Protein AF-U6MFH7-F1 (afdb_monomer_lite)

Organism: NCBI:txid51315

Foldseek 3Di:
DCCDVLVLVLLVVLQVCLVVVHAAEDADLDDDPDVSVVVSNVSNVVSVHHYHNADPPDDDPDDLLPDQAAEASPDALPDDDADDPPVVVRVVVVVVSLVVQQVVLVVVVVDDDDDDRSHRHYYHYDRDPPGDDNPDD

Radius of gyration: 16.02 Å; chains: 1; bounding box: 37×40×46 Å

pLDDT: mean 83.05, std 16.02, range [39.75, 98.25]

Sequence (137 aa):
MRAGNNGGDGLVAARHLRLFGMEANVVCPVEPKKQLYKNLIQQAKANGVEFFQELPKDVTEYHVTEYHLLVDAIFGFSFRGPPRPPYSDLLQQVAAAAAAAAAAAAAAATTTTAAAAAAALPIFSVDVPSGWDVDAD

InterPro domains:
  IPR004443 YjeF N-terminal domain [PF03853] (4-135)
  IPR004443 YjeF N-terminal domain [PS51385] (1-137)
  IPR032976 YjeF N-terminal domain-containing protein NAXE-like [PTHR13232] (3-135)
  IPR036652 YjeF N-terminal domain superfamily [G3DSA:3.40.50.10260] (3-137)
  IPR036652 YjeF N-terminal domain superfamily [SSF64153] (4-135)

Secondary structure (DSSP, 8-state):
----HHHHHHHHHHHHHHHTT---EEE-SS---SHHHHHHHHHHHHTT-EEESS--EEETTEEGGG-S-EEE-S--TT--S---TTHHHHHHHHHHHHHHHHHHHHHHTTS-SSS-------EEESSS-TT--SS--

Structure (mmCIF, N/CA/C/O backbone):
data_AF-U6MFH7-F1
#
_entry.id   AF-U6MFH7-F1
#
loop_
_atom_site.group_PDB
_atom_site.id
_atom_site.type_symbol
_atom_site.label_atom_id
_atom_site.label_alt_id
_atom_site.label_comp_id
_atom_site.label_asym_id
_atom_site.label_entity_id
_atom_site.label_seq_id
_atom_site.pdbx_PDB_ins_code
_atom_site.Cartn_x
_atom_site.Cartn_y
_atom_site.Cartn_z
_atom_site.occupancy
_atom_site.B_iso_or_equiv
_atom_site.auth_seq_id
_atom_site.auth_comp_id
_atom_site.auth_asym_id
_atom_site.auth_atom_id
_atom_site.pdbx_PDB_model_num
ATOM 1 N N . MET A 1 1 ? 10.863 1.894 -6.906 1.00 39.75 1 MET A N 1
ATOM 2 C CA . MET A 1 1 ? 9.925 0.989 -7.590 1.00 39.75 1 MET A CA 1
ATOM 3 C C . MET A 1 1 ? 10.436 0.635 -8.991 1.00 39.75 1 MET A C 1
ATOM 5 O O . MET A 1 1 ? 10.461 1.496 -9.867 1.00 39.75 1 MET A O 1
ATOM 9 N N . ARG A 1 2 ? 10.759 -0.637 -9.276 1.00 41.75 2 ARG A N 1
ATOM 10 C CA . ARG A 1 2 ? 10.118 -1.196 -10.477 1.00 41.75 2 ARG A CA 1
ATOM 11 C C . ARG A 1 2 ? 8.662 -1.254 -10.042 1.00 41.75 2 ARG A C 1
ATOM 13 O O . ARG A 1 2 ? 8.346 -2.068 -9.191 1.00 41.75 2 ARG A O 1
ATOM 20 N N . ALA A 1 3 ? 7.850 -0.283 -10.447 1.00 52.41 3 ALA A N 1
ATOM 21 C CA . ALA A 1 3 ? 6.411 -0.370 -10.244 1.00 52.41 3 ALA A CA 1
ATOM 22 C C . ALA A 1 3 ? 5.969 -1.626 -10.991 1.00 52.41 3 ALA A C 1
ATOM 24 O O . ALA A 1 3 ?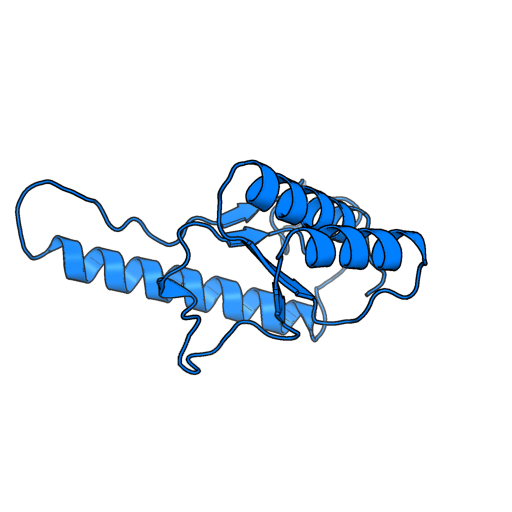 5.942 -1.653 -12.227 1.00 52.41 3 ALA A O 1
ATOM 25 N N . GLY A 1 4 ? 5.852 -2.710 -10.226 1.00 69.25 4 GLY A N 1
ATOM 26 C CA . GLY A 1 4 ? 5.278 -3.958 -10.682 1.00 69.25 4 GLY A CA 1
ATOM 27 C C . GLY A 1 4 ? 3.794 -3.735 -10.904 1.00 69.25 4 GLY A C 1
ATOM 28 O O . GLY A 1 4 ? 3.227 -2.777 -10.377 1.00 69.25 4 GLY A O 1
ATOM 29 N N . ASN A 1 5 ? 3.187 -4.598 -11.706 1.00 87.88 5 ASN A N 1
ATOM 30 C CA . ASN A 1 5 ? 1.773 -4.476 -12.036 1.00 87.88 5 ASN A CA 1
ATOM 31 C C . ASN A 1 5 ? 0.903 -4.442 -10.766 1.00 87.88 5 ASN A C 1
ATOM 33 O O . ASN A 1 5 ? 0.017 -3.599 -10.705 1.00 87.88 5 ASN A O 1
ATOM 37 N N . ASN A 1 6 ? 1.283 -5.190 -9.714 1.00 93.19 6 ASN A N 1
ATOM 38 C CA . ASN A 1 6 ? 0.535 -5.233 -8.450 1.00 93.19 6 ASN A CA 1
ATOM 39 C C . ASN A 1 6 ? 0.352 -3.845 -7.803 1.00 93.19 6 ASN A C 1
ATOM 41 O O . ASN A 1 6 ? -0.740 -3.471 -7.387 1.00 93.19 6 ASN A O 1
ATOM 45 N N . GLY A 1 7 ? 1.395 -3.007 -7.818 1.00 93.56 7 GLY A N 1
ATOM 46 C CA . GLY A 1 7 ? 1.281 -1.632 -7.322 1.00 93.56 7 GLY A CA 1
ATOM 47 C C . GLY A 1 7 ? 0.326 -0.775 -8.161 1.00 93.56 7 GLY A C 1
ATOM 48 O O . GLY A 1 7 ? -0.327 0.120 -7.635 1.00 93.56 7 GLY A O 1
ATOM 49 N N . GLY A 1 8 ? 0.217 -1.047 -9.465 1.00 94.81 8 GLY A N 1
ATOM 50 C CA . GLY A 1 8 ? -0.791 -0.438 -10.334 1.00 94.81 8 GLY A CA 1
ATOM 51 C C . GLY A 1 8 ? -2.210 -0.881 -9.985 1.00 94.81 8 GLY A C 1
ATOM 52 O O . GLY A 1 8 ? -3.101 -0.034 -9.923 1.00 94.81 8 GLY A O 1
ATOM 53 N N . ASP A 1 9 ? -2.401 -2.167 -9.696 1.00 96.25 9 ASP A N 1
ATOM 54 C CA . ASP A 1 9 ? -3.690 -2.730 -9.281 1.00 96.25 9 ASP A CA 1
ATOM 55 C C . ASP A 1 9 ? -4.161 -2.105 -7.961 1.00 96.25 9 ASP A C 1
ATOM 57 O O . ASP A 1 9 ? -5.309 -1.670 -7.858 1.00 96.25 9 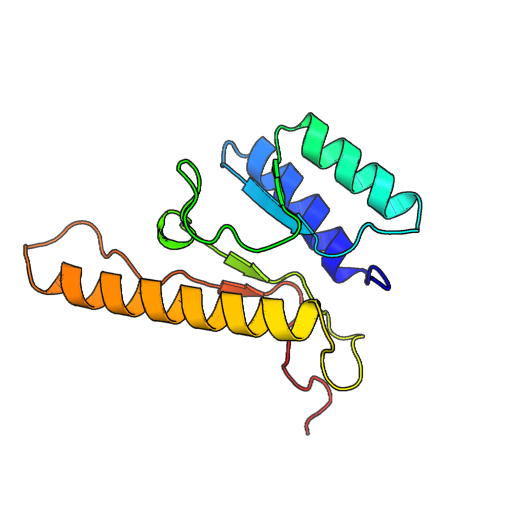ASP A O 1
ATOM 61 N N . GLY A 1 10 ? -3.246 -1.907 -7.004 1.00 96.50 10 GLY A N 1
ATOM 62 C CA . GLY A 1 10 ? -3.514 -1.161 -5.770 1.00 96.50 10 GLY A CA 1
ATOM 63 C C . GLY A 1 10 ? -3.972 0.287 -6.007 1.00 96.50 10 GLY A C 1
ATOM 64 O O . GLY A 1 10 ? -4.910 0.753 -5.361 1.00 96.50 10 GLY A O 1
ATOM 65 N N . LEU A 1 11 ? -3.378 1.003 -6.973 1.00 97.00 11 LEU A N 1
ATOM 66 C CA . LEU A 1 11 ? -3.805 2.370 -7.326 1.00 97.00 11 LEU A CA 1
ATOM 67 C C . LEU A 1 11 ? -5.210 2.397 -7.940 1.00 97.00 11 LEU A C 1
ATOM 69 O O . LEU A 1 11 ? -6.005 3.296 -7.650 1.00 97.00 11 LEU A O 1
ATOM 73 N N . VAL A 1 12 ? -5.521 1.420 -8.796 1.00 97.44 12 VAL A N 1
ATOM 74 C CA . VAL A 1 12 ? -6.857 1.277 -9.383 1.00 97.44 12 VAL A CA 1
ATOM 75 C C . VAL A 1 12 ? -7.874 0.948 -8.293 1.00 97.44 12 VAL A C 1
ATOM 77 O O . VAL A 1 12 ? -8.938 1.571 -8.274 1.00 97.44 12 VAL A O 1
ATOM 80 N N . ALA A 1 13 ? -7.546 0.033 -7.380 1.00 97.75 13 ALA A N 1
ATOM 81 C CA . ALA A 1 13 ? -8.391 -0.332 -6.249 1.00 97.75 13 ALA A CA 1
ATOM 82 C C . ALA A 1 13 ? -8.680 0.878 -5.350 1.00 97.75 13 ALA A C 1
ATOM 84 O O . ALA A 1 13 ? -9.847 1.186 -5.122 1.00 97.75 13 ALA A O 1
ATOM 85 N N . ALA A 1 14 ? -7.657 1.636 -4.937 1.00 97.75 14 ALA A N 1
ATOM 86 C CA . ALA A 1 14 ? -7.822 2.823 -4.091 1.00 97.75 14 ALA A CA 1
ATOM 87 C C . ALA A 1 14 ? -8.775 3.859 -4.707 1.00 97.75 14 ALA A C 1
ATOM 89 O O . ALA A 1 14 ? -9.667 4.375 -4.033 1.00 97.75 14 ALA A O 1
ATOM 90 N N . ARG A 1 15 ? -8.649 4.118 -6.016 1.00 98.19 15 ARG A N 1
ATOM 91 C CA . ARG A 1 15 ? -9.586 4.993 -6.732 1.00 98.19 15 ARG A CA 1
ATOM 92 C C . ARG A 1 15 ? -11.022 4.466 -6.670 1.00 98.19 15 ARG A C 1
ATOM 94 O O . ARG A 1 15 ? -11.942 5.250 -6.465 1.00 98.19 15 ARG A O 1
ATOM 101 N N . HIS A 1 16 ? -11.230 3.168 -6.881 1.00 98.25 16 HIS A N 1
ATOM 102 C CA . HIS A 1 16 ? -12.578 2.593 -6.866 1.00 98.25 16 HIS A CA 1
ATOM 103 C C . HIS A 1 16 ? -13.178 2.549 -5.460 1.00 98.25 16 HIS A C 1
ATOM 105 O O . HIS A 1 16 ? -14.368 2.800 -5.326 1.00 98.25 16 HIS A O 1
ATOM 111 N N . LEU A 1 17 ? -12.373 2.334 -4.416 1.00 97.25 17 LEU A N 1
ATOM 112 C CA . LEU A 1 17 ? -12.833 2.441 -3.028 1.00 97.25 17 LEU A CA 1
ATOM 113 C C . LEU A 1 17 ? -13.413 3.835 -2.743 1.00 97.25 17 LEU A C 1
ATOM 115 O O . LEU A 1 17 ? -14.509 3.935 -2.196 1.00 97.25 17 LEU A O 1
ATOM 119 N N . ARG A 1 18 ? -12.757 4.907 -3.214 1.00 97.31 18 ARG A N 1
ATOM 120 C CA . ARG A 1 18 ? -13.313 6.273 -3.141 1.00 97.31 18 ARG A CA 1
ATOM 121 C C . ARG A 1 18 ? -14.634 6.413 -3.893 1.00 97.31 18 ARG A C 1
ATOM 123 O O . ARG A 1 18 ? -15.577 6.993 -3.365 1.00 97.31 18 ARG A O 1
ATOM 130 N N . LEU A 1 19 ? -14.727 5.857 -5.102 1.00 96.88 19 LEU A N 1
ATOM 131 C CA . LEU A 1 19 ? -15.967 5.867 -5.893 1.00 96.88 19 LEU A CA 1
ATOM 132 C C . LEU A 1 19 ? -17.104 5.074 -5.231 1.00 96.88 19 LEU A C 1
ATOM 134 O O . LEU A 1 19 ? -18.270 5.397 -5.437 1.00 96.88 19 LEU A O 1
ATOM 138 N N . PHE A 1 20 ? -16.776 4.071 -4.418 1.00 97.50 20 PHE A N 1
ATOM 139 C CA . PHE A 1 20 ? -17.735 3.316 -3.609 1.00 97.50 20 PHE A CA 1
ATOM 140 C C . PHE A 1 20 ? -18.101 4.010 -2.289 1.00 97.50 20 PHE A C 1
ATOM 142 O O . PHE A 1 20 ? -18.838 3.442 -1.488 1.00 97.50 20 PHE A O 1
ATOM 149 N N . GLY A 1 21 ? -17.627 5.239 -2.063 1.00 96.62 21 GLY A N 1
ATOM 150 C CA . GLY A 1 21 ? -17.937 6.026 -0.869 1.00 96.62 21 GLY A CA 1
ATOM 151 C C . GLY A 1 21 ? -17.079 5.682 0.349 1.00 96.62 21 GLY A C 1
ATOM 152 O O . GLY A 1 21 ? -17.399 6.124 1.447 1.00 96.62 21 GLY A O 1
ATOM 153 N N . MET A 1 22 ? -16.002 4.913 0.174 1.00 94.69 22 MET A N 1
ATOM 154 C CA . MET A 1 22 ? -15.056 4.602 1.247 1.00 94.69 22 MET A CA 1
ATOM 155 C C . MET A 1 22 ? -13.941 5.651 1.315 1.00 94.69 22 MET A C 1
ATOM 157 O O . MET A 1 22 ? -13.662 6.373 0.352 1.00 94.69 22 MET A O 1
ATOM 161 N N . GLU A 1 23 ? -13.265 5.724 2.455 1.00 93.31 23 GLU A N 1
ATOM 162 C CA . GLU A 1 23 ? -11.990 6.428 2.582 1.00 93.31 23 GLU A CA 1
ATOM 163 C C . GLU A 1 23 ? -10.850 5.503 2.155 1.00 93.31 23 GLU A C 1
ATOM 165 O O . GLU A 1 23 ? -10.882 4.296 2.406 1.00 93.31 23 GLU A O 1
ATOM 170 N N . ALA A 1 24 ? -9.866 6.052 1.445 1.00 94.19 24 ALA A N 1
ATOM 171 C CA . ALA A 1 24 ? -8.754 5.270 0.930 1.00 94.19 24 ALA A CA 1
ATOM 172 C C . ALA A 1 24 ? -7.493 6.119 0.855 1.00 94.19 24 ALA A C 1
ATOM 174 O O . ALA A 1 24 ? -7.481 7.177 0.225 1.00 94.19 24 ALA A O 1
ATOM 175 N N . ASN A 1 25 ? -6.424 5.576 1.425 1.00 95.00 25 ASN A N 1
ATOM 176 C CA . ASN A 1 25 ? -5.103 6.176 1.462 1.00 95.00 25 ASN A CA 1
ATOM 177 C C . ASN A 1 25 ? -4.080 5.193 0.896 1.00 95.00 25 ASN A C 1
ATOM 179 O O . ASN A 1 25 ? -4.229 3.978 1.031 1.00 95.00 25 ASN A O 1
ATOM 183 N N . VAL A 1 26 ? -3.038 5.712 0.249 1.00 94.94 26 VAL A N 1
ATOM 184 C CA . VAL A 1 26 ? -2.009 4.898 -0.407 1.00 94.94 26 VAL A CA 1
ATOM 185 C C . VAL A 1 26 ? -0.632 5.243 0.136 1.00 94.94 26 VAL A C 1
ATOM 187 O O . VAL A 1 26 ? -0.175 6.380 0.038 1.00 94.94 26 VAL A O 1
ATOM 190 N N . VAL A 1 27 ? 0.087 4.229 0.614 1.00 93.69 27 VAL A N 1
ATOM 191 C CA . VAL A 1 27 ? 1.520 4.343 0.893 1.00 93.69 27 VAL A CA 1
ATOM 192 C C . VAL A 1 27 ? 2.295 3.972 -0.370 1.00 93.69 27 VAL A C 1
ATOM 194 O O . VAL A 1 27 ? 2.278 2.830 -0.827 1.00 93.69 27 VAL A O 1
ATOM 197 N N . CYS A 1 28 ? 2.979 4.950 -0.956 1.00 92.69 28 CYS A N 1
ATOM 198 C CA . CYS A 1 28 ? 3.808 4.804 -2.145 1.00 92.69 28 CYS A CA 1
ATOM 199 C C . CYS A 1 28 ? 5.246 5.263 -1.829 1.00 92.69 28 CYS A C 1
ATOM 201 O O . CYS A 1 28 ? 5.590 6.419 -2.084 1.00 92.69 28 CYS A O 1
ATOM 203 N N . PRO A 1 29 ? 6.116 4.371 -1.306 1.00 90.44 29 PRO A N 1
ATOM 204 C CA . PRO A 1 29 ? 7.442 4.758 -0.809 1.00 90.44 29 PRO A CA 1
ATOM 205 C C . PRO A 1 29 ? 8.404 5.267 -1.873 1.00 90.44 29 PRO A C 1
ATOM 207 O O . PRO A 1 29 ? 9.403 5.912 -1.574 1.00 90.44 29 PRO A O 1
ATOM 210 N N . VAL A 1 30 ? 8.150 4.927 -3.136 1.00 89.62 30 VAL A N 1
ATOM 211 C CA . VAL A 1 30 ? 8.989 5.364 -4.245 1.00 89.62 30 VAL A CA 1
ATOM 212 C C . VAL A 1 30 ? 8.103 5.772 -5.398 1.00 89.62 30 VAL A C 1
ATOM 214 O O . VAL A 1 30 ? 7.340 4.953 -5.911 1.00 89.62 30 VAL A O 1
ATOM 217 N N . GLU A 1 31 ? 8.287 7.003 -5.862 1.00 87.25 31 GLU A N 1
ATOM 218 C CA . GLU A 1 31 ? 7.555 7.520 -7.008 1.00 87.25 31 GLU A CA 1
ATOM 219 C C . GLU A 1 31 ? 7.791 6.645 -8.257 1.00 87.25 31 GLU A C 1
ATOM 221 O O . GLU A 1 31 ? 8.937 6.295 -8.593 1.00 87.25 31 GLU A O 1
ATOM 226 N N . PRO A 1 32 ? 6.726 6.253 -8.975 1.00 88.81 32 PRO A N 1
ATOM 227 C CA . PRO A 1 32 ? 6.874 5.437 -10.162 1.00 88.81 32 PRO A CA 1
ATOM 228 C C . PRO A 1 32 ? 7.426 6.248 -11.342 1.00 88.81 32 PRO A C 1
ATOM 230 O O . PRO A 1 32 ? 6.995 7.357 -11.647 1.00 88.81 32 PRO A O 1
ATOM 233 N N . LYS A 1 33 ? 8.356 5.640 -12.086 1.00 89.06 33 LYS A N 1
ATOM 234 C CA . LYS A 1 33 ? 8.983 6.280 -13.256 1.00 89.06 33 LYS A CA 1
ATOM 235 C C . LYS A 1 33 ? 8.116 6.235 -14.519 1.00 89.06 33 LYS A C 1
ATOM 237 O O . LYS A 1 33 ? 8.186 7.153 -15.330 1.00 89.06 33 LYS A O 1
ATOM 242 N N . LYS A 1 34 ? 7.325 5.170 -14.715 1.00 91.88 34 LYS A N 1
ATOM 243 C CA . LYS A 1 34 ? 6.524 4.977 -15.940 1.00 91.88 34 LYS A CA 1
ATOM 244 C C . LYS A 1 34 ? 5.281 5.870 -15.933 1.00 91.88 34 LYS A C 1
ATOM 246 O O . LYS A 1 34 ? 4.580 5.929 -14.924 1.00 91.88 34 LYS A O 1
ATOM 251 N N . GLN A 1 35 ? 4.961 6.463 -17.086 1.00 94.69 35 GLN A N 1
ATOM 252 C CA . GLN A 1 35 ? 3.819 7.372 -17.235 1.00 94.69 35 GLN A CA 1
ATOM 253 C C . GLN A 1 35 ? 2.478 6.720 -16.880 1.00 94.69 35 GLN A C 1
ATOM 255 O O . GLN A 1 35 ? 1.639 7.369 -16.268 1.00 94.69 35 GLN A O 1
ATOM 260 N N . LEU A 1 36 ? 2.304 5.431 -17.192 1.00 94.62 36 LEU A N 1
ATOM 261 C CA . LEU A 1 36 ? 1.105 4.669 -16.830 1.00 94.62 36 LEU A CA 1
ATOM 262 C C . LEU A 1 36 ? 0.748 4.834 -15.344 1.00 94.62 36 LEU A C 1
ATOM 264 O O . LEU A 1 36 ? -0.367 5.219 -15.012 1.00 94.62 36 LEU A O 1
ATOM 268 N N . TYR A 1 37 ? 1.711 4.613 -14.450 1.00 94.38 37 TYR A N 1
ATOM 269 C CA . TYR A 1 37 ? 1.477 4.707 -13.010 1.00 94.38 37 TYR A CA 1
ATOM 270 C C . TYR A 1 37 ? 1.333 6.150 -12.530 1.00 94.38 37 TYR A C 1
ATOM 272 O O . TYR A 1 37 ? 0.558 6.408 -11.618 1.00 94.38 37 TYR A O 1
ATOM 280 N N . LYS A 1 38 ? 2.023 7.106 -13.166 1.00 95.50 38 LYS A N 1
ATOM 281 C CA . LYS A 1 38 ? 1.813 8.535 -12.887 1.00 95.50 38 LYS A CA 1
ATOM 282 C C . LYS A 1 38 ? 0.372 8.948 -13.193 1.00 95.50 38 LYS A C 1
ATOM 284 O O . LYS A 1 38 ? -0.246 9.627 -12.379 1.00 95.50 38 LYS A O 1
ATOM 289 N N . ASN A 1 39 ? -0.181 8.473 -14.310 1.00 97.38 39 ASN A N 1
ATOM 290 C CA . ASN A 1 39 ? -1.579 8.701 -14.669 1.00 97.38 39 ASN A CA 1
ATOM 291 C C . ASN A 1 39 ? -2.527 8.056 -13.647 1.00 97.38 39 ASN A C 1
ATOM 293 O O . ASN A 1 39 ? -3.495 8.690 -13.241 1.00 97.38 39 ASN A O 1
ATOM 297 N N . LEU A 1 40 ? -2.242 6.831 -13.189 1.00 97.25 40 LEU A N 1
ATOM 298 C CA . LEU A 1 40 ? -3.042 6.171 -12.148 1.00 97.25 40 LEU A CA 1
ATOM 299 C C . LEU A 1 40 ? -3.016 6.941 -10.820 1.00 97.25 40 LEU A C 1
ATOM 301 O O . LEU A 1 40 ? -4.068 7.146 -10.223 1.00 97.25 40 LEU A O 1
ATOM 305 N N . ILE A 1 41 ? -1.849 7.438 -10.395 1.00 96.69 41 ILE A N 1
ATOM 306 C CA . ILE A 1 41 ? -1.731 8.299 -9.208 1.00 96.69 41 ILE A CA 1
ATOM 307 C C . ILE A 1 41 ? -2.565 9.570 -9.380 1.00 96.69 41 ILE A C 1
ATOM 309 O O . ILE A 1 41 ? -3.306 9.938 -8.476 1.00 96.69 41 ILE A O 1
ATOM 313 N N . GLN A 1 42 ? -2.478 10.240 -10.533 1.00 97.75 42 GLN A N 1
ATOM 314 C CA . GLN A 1 42 ? -3.279 11.438 -10.804 1.00 97.75 42 GLN A CA 1
ATOM 315 C C . GLN A 1 42 ? -4.782 11.142 -10.752 1.00 97.75 42 GLN A C 1
ATOM 317 O O . GLN A 1 42 ? -5.528 11.899 -10.139 1.00 97.75 42 GLN A O 1
ATOM 322 N N . GLN A 1 43 ? -5.222 10.025 -11.337 1.00 98.19 43 GLN A N 1
ATOM 323 C CA . GLN A 1 43 ? -6.621 9.596 -11.296 1.00 98.19 43 GLN A CA 1
ATOM 324 C C . GLN A 1 43 ? -7.084 9.290 -9.867 1.00 98.19 43 GLN A C 1
ATOM 326 O O . GLN A 1 43 ? -8.192 9.669 -9.500 1.00 98.19 43 GLN A O 1
ATOM 331 N N . ALA A 1 44 ? -6.256 8.631 -9.056 1.00 98.00 44 ALA A N 1
ATOM 332 C CA . ALA A 1 44 ? -6.558 8.359 -7.654 1.00 98.00 44 ALA A CA 1
ATOM 333 C C . ALA A 1 44 ? -6.658 9.660 -6.838 1.00 98.00 44 ALA A C 1
ATOM 335 O O . ALA A 1 44 ? -7.666 9.886 -6.171 1.00 98.00 44 ALA A O 1
ATOM 336 N N . LYS A 1 45 ? -5.681 10.568 -6.972 1.00 97.75 45 LYS A N 1
ATOM 337 C CA . LYS A 1 45 ? -5.697 11.888 -6.313 1.00 97.75 45 LYS A CA 1
ATOM 338 C C . LYS A 1 45 ? -6.918 12.720 -6.700 1.00 97.75 45 LYS A C 1
ATOM 340 O O . LYS A 1 45 ? -7.541 13.324 -5.837 1.00 97.75 45 LYS A O 1
ATOM 345 N N . ALA A 1 46 ? -7.305 12.708 -7.976 1.00 98.12 46 ALA A N 1
ATOM 346 C CA . ALA A 1 46 ? -8.504 13.400 -8.453 1.00 98.12 46 ALA A CA 1
ATOM 347 C C . ALA A 1 46 ? -9.811 12.856 -7.841 1.00 98.12 46 ALA A C 1
ATOM 349 O O . ALA A 1 46 ? -10.824 13.544 -7.871 1.00 98.12 46 ALA A O 1
ATOM 350 N N . ASN A 1 47 ? -9.787 11.645 -7.271 1.00 97.88 47 ASN A N 1
ATOM 351 C CA . ASN A 1 47 ? -10.899 11.042 -6.531 1.00 97.88 47 ASN A CA 1
ATOM 352 C C . ASN A 1 47 ? -10.705 11.134 -5.002 1.00 97.88 47 ASN A C 1
ATOM 354 O O . ASN A 1 47 ? -11.380 10.447 -4.238 1.00 97.88 47 ASN A O 1
ATOM 358 N N . GLY A 1 48 ? -9.781 11.979 -4.537 1.00 96.19 48 GLY A N 1
ATOM 359 C CA . GLY A 1 48 ? -9.549 12.225 -3.115 1.00 96.19 48 GLY A CA 1
ATOM 360 C C . GLY A 1 48 ? -8.842 11.086 -2.385 1.00 96.19 48 GLY A C 1
ATOM 361 O O . GLY A 1 48 ? -9.075 10.923 -1.196 1.00 96.19 48 GLY A O 1
ATOM 362 N N . VAL A 1 49 ? -8.039 10.275 -3.084 1.00 96.75 49 VAL A N 1
ATOM 363 C CA . VAL A 1 49 ? -7.084 9.364 -2.433 1.00 96.75 49 VAL A CA 1
ATOM 364 C C . VAL A 1 49 ? -5.882 10.170 -1.954 1.00 96.75 49 VAL A C 1
ATOM 366 O O . VAL A 1 49 ? -5.239 10.850 -2.765 1.00 96.75 49 VAL A O 1
ATOM 369 N N . GLU A 1 50 ? -5.534 10.046 -0.676 1.00 93.81 50 GLU A N 1
ATOM 370 C CA . GLU A 1 50 ? -4.312 10.641 -0.136 1.00 93.81 50 GLU A CA 1
ATOM 371 C C . GLU A 1 50 ? -3.109 9.709 -0.279 1.00 93.81 50 GLU A C 1
ATOM 373 O O . GLU A 1 50 ? -3.234 8.485 -0.368 1.00 93.81 50 GLU A O 1
ATOM 378 N N . PHE A 1 51 ? -1.916 10.301 -0.353 1.00 93.38 51 PHE A N 1
ATOM 379 C CA . PHE A 1 51 ? -0.677 9.581 -0.626 1.00 93.38 51 PHE A CA 1
ATOM 380 C C . PHE A 1 51 ? 0.383 9.890 0.420 1.00 93.38 51 PHE A C 1
ATOM 382 O O . PHE A 1 51 ? 0.730 11.050 0.632 1.00 93.38 51 PHE A O 1
ATOM 389 N N . PHE A 1 52 ? 0.982 8.835 0.956 1.00 91.12 52 PHE A N 1
ATOM 390 C CA . PHE A 1 52 ? 2.075 8.897 1.917 1.00 91.12 52 PHE A CA 1
ATOM 391 C C . PHE A 1 52 ? 3.309 8.183 1.362 1.00 91.12 52 PHE A C 1
ATOM 393 O O . PHE A 1 52 ? 3.195 7.261 0.556 1.00 91.12 52 PHE A O 1
ATOM 400 N N . GLN A 1 53 ? 4.506 8.598 1.775 1.00 88.62 53 GLN A N 1
ATOM 401 C CA . GLN A 1 53 ? 5.740 7.868 1.442 1.00 88.62 53 GLN A CA 1
ATOM 402 C C . GLN A 1 53 ? 6.045 6.760 2.455 1.00 88.62 53 GLN A C 1
ATOM 404 O O . GLN A 1 53 ? 6.676 5.762 2.122 1.00 88.62 53 GLN A O 1
ATOM 409 N N . GLU A 1 54 ? 5.551 6.902 3.677 1.00 83.88 54 GLU A N 1
ATOM 410 C CA . GLU A 1 54 ? 5.700 5.924 4.747 1.00 83.88 54 GLU A CA 1
ATOM 411 C C . GLU A 1 54 ? 4.334 5.634 5.362 1.00 83.88 54 GLU A C 1
ATOM 413 O O . GLU A 1 54 ? 3.383 6.390 5.153 1.00 83.88 54 GLU A O 1
ATOM 418 N N . LEU A 1 55 ? 4.234 4.537 6.112 1.00 82.25 55 LEU A N 1
ATOM 419 C CA . LEU A 1 55 ? 3.053 4.294 6.929 1.00 82.25 55 LEU A CA 1
ATOM 420 C C . LEU A 1 55 ? 2.913 5.462 7.927 1.00 82.25 55 LEU A C 1
ATOM 422 O O . LEU A 1 55 ? 3.915 5.818 8.551 1.00 82.25 55 LEU A O 1
ATOM 426 N N . PRO A 1 56 ? 1.729 6.070 8.098 1.00 76.25 56 PRO A N 1
ATOM 427 C CA . PRO A 1 56 ? 1.528 7.077 9.135 1.00 76.25 56 PRO A CA 1
ATOM 428 C C . PRO A 1 56 ? 1.829 6.488 10.525 1.00 76.25 56 PRO A C 1
ATOM 430 O O . PRO A 1 56 ? 1.206 5.512 10.938 1.00 76.25 56 PRO A O 1
ATOM 433 N N . LYS A 1 57 ? 2.825 7.055 11.221 1.00 64.19 57 LYS A N 1
ATOM 434 C CA . LYS A 1 57 ? 3.353 6.587 12.521 1.00 64.19 57 LYS A CA 1
ATOM 435 C C . LYS A 1 57 ? 2.830 7.421 13.706 1.00 64.19 57 LYS A C 1
ATOM 437 O O . LYS A 1 57 ? 3.610 7.734 14.589 1.00 64.19 57 LYS A O 1
ATOM 442 N N . ASP A 1 58 ? 1.553 7.806 13.717 1.00 54.62 58 ASP A N 1
ATOM 443 C CA . ASP A 1 58 ? 0.926 8.659 14.755 1.00 54.62 58 ASP A CA 1
ATOM 444 C C . ASP A 1 58 ? 1.234 10.164 14.651 1.00 54.62 58 ASP A C 1
ATOM 446 O O . ASP A 1 58 ? 1.786 10.774 15.568 1.00 54.62 58 ASP A O 1
ATOM 450 N N . VAL A 1 59 ? 0.827 10.809 13.554 1.00 41.09 59 VAL A N 1
ATOM 451 C CA . VAL A 1 59 ? 0.809 12.280 13.499 1.00 41.09 59 VAL A CA 1
ATOM 452 C C . VAL A 1 59 ? -0.608 12.757 13.179 1.00 41.09 59 VAL A C 1
ATOM 454 O O . VAL A 1 59 ? -1.014 12.867 12.026 1.00 41.09 59 VAL A O 1
ATOM 457 N N . THR A 1 60 ? -1.349 12.989 14.263 1.00 51.38 60 THR A N 1
ATOM 458 C CA . THR A 1 60 ? -2.582 13.784 14.412 1.00 51.38 60 THR A CA 1
ATOM 459 C C . THR A 1 60 ? -3.872 13.344 13.706 1.00 51.38 60 THR A C 1
ATOM 461 O O . THR A 1 60 ? -4.908 13.417 14.355 1.00 51.38 60 THR A O 1
ATOM 464 N N . GLU A 1 61 ? -3.858 12.932 12.434 1.00 51.47 61 GLU A N 1
ATOM 465 C CA . GLU A 1 61 ? -5.096 12.736 11.634 1.00 51.47 61 GLU A CA 1
ATOM 466 C C . GLU A 1 61 ? -5.287 11.310 11.096 1.00 51.47 61 GLU A C 1
ATOM 468 O O . GLU A 1 61 ? -6.408 10.902 10.821 1.00 51.47 61 GLU A O 1
ATOM 473 N N . TYR A 1 62 ? -4.206 10.534 10.978 1.00 57.22 62 TYR A N 1
ATOM 474 C CA . TYR A 1 62 ? -4.258 9.168 10.461 1.00 57.22 62 TYR A CA 1
ATOM 475 C C . TYR A 1 62 ? -3.467 8.226 11.361 1.00 57.22 62 TYR A C 1
ATOM 477 O O . TYR A 1 62 ? -2.232 8.190 11.300 1.00 57.22 62 TYR A O 1
ATOM 485 N N . HIS A 1 63 ? -4.170 7.428 12.162 1.00 69.94 63 HIS A N 1
ATOM 486 C CA . HIS A 1 63 ? -3.568 6.317 12.893 1.00 69.94 63 HIS A CA 1
ATOM 487 C C . HIS A 1 63 ? -3.791 5.013 12.132 1.00 69.94 63 HIS A C 1
ATOM 489 O O . HIS A 1 63 ? -4.903 4.710 11.710 1.00 69.94 63 HIS A O 1
ATOM 495 N N . VAL A 1 64 ? -2.751 4.185 11.977 1.00 68.75 64 VAL A N 1
ATOM 496 C CA . VAL A 1 64 ? -2.900 2.886 11.289 1.00 68.75 64 VAL A CA 1
ATOM 497 C C . VAL A 1 64 ? -3.969 1.999 11.949 1.00 68.75 64 VAL A C 1
ATOM 499 O O . VAL A 1 64 ? -4.636 1.218 11.279 1.00 68.75 64 VAL A O 1
ATOM 502 N N . THR A 1 65 ? -4.174 2.163 13.257 1.00 67.19 65 THR A N 1
ATOM 503 C CA . THR A 1 65 ? -5.196 1.465 14.044 1.00 67.19 65 THR A CA 1
ATOM 504 C C . THR A 1 65 ? -6.625 1.930 13.765 1.00 67.19 65 THR A C 1
ATOM 506 O O . THR A 1 65 ? -7.555 1.236 14.157 1.00 67.19 65 THR A O 1
ATOM 509 N N . GLU A 1 66 ? -6.818 3.079 13.113 1.00 77.56 66 GLU A N 1
ATOM 510 C CA . GLU A 1 66 ? -8.137 3.583 12.698 1.00 77.56 66 GLU A CA 1
ATOM 511 C C . GLU A 1 66 ? -8.571 3.029 11.337 1.00 77.56 66 GLU A C 1
ATOM 513 O O . GLU A 1 66 ? -9.738 3.132 10.960 1.00 77.56 66 GLU A O 1
ATOM 518 N N . TYR A 1 67 ? -7.652 2.414 10.589 1.00 84.81 67 TYR A N 1
ATOM 519 C CA . TYR A 1 67 ? -8.013 1.747 9.349 1.00 84.81 67 TYR A CA 1
ATOM 520 C C . TYR A 1 67 ? -8.805 0.478 9.654 1.00 84.81 67 TYR A C 1
ATOM 522 O O . TYR A 1 67 ? -8.529 -0.254 10.600 1.00 84.81 67 TYR A O 1
ATOM 530 N N . HIS A 1 68 ? -9.776 0.185 8.796 1.00 88.00 68 HIS A N 1
ATOM 531 C CA . HIS A 1 68 ? -10.587 -1.030 8.892 1.00 88.00 68 HIS A CA 1
ATOM 532 C C . HIS A 1 68 ? -9.998 -2.195 8.085 1.00 88.00 68 HIS A C 1
ATOM 534 O O . HIS A 1 68 ? -10.428 -3.335 8.238 1.00 88.00 68 HIS A O 1
ATOM 540 N N . LEU A 1 69 ? -9.061 -1.903 7.180 1.00 89.31 69 LEU A N 1
ATOM 541 C CA . LEU A 1 69 ? -8.472 -2.850 6.241 1.00 89.31 69 LEU A CA 1
ATOM 542 C C . LEU A 1 69 ? -7.128 -2.310 5.748 1.00 89.31 69 LEU A C 1
ATOM 544 O O . LEU A 1 69 ? -7.035 -1.149 5.350 1.00 89.31 69 LEU A O 1
ATOM 548 N N . LEU A 1 70 ? -6.116 -3.172 5.695 1.00 91.94 70 LEU A N 1
ATOM 549 C CA . LEU A 1 70 ? -4.901 -2.931 4.925 1.00 91.94 70 LEU A CA 1
ATOM 550 C C . LEU A 1 70 ? -4.964 -3.710 3.614 1.00 91.94 70 LEU A C 1
ATOM 552 O O . LEU A 1 70 ? -5.246 -4.906 3.604 1.00 91.94 70 LEU A O 1
ATOM 556 N N . VAL A 1 71 ? -4.671 -3.033 2.507 1.00 94.38 71 VAL A N 1
ATOM 557 C CA . VAL A 1 71 ? -4.539 -3.670 1.194 1.00 94.38 71 VAL A CA 1
ATOM 558 C C . VAL A 1 71 ? -3.058 -3.801 0.868 1.00 94.38 71 VAL A C 1
ATOM 560 O O . VAL A 1 71 ? -2.364 -2.807 0.651 1.00 94.38 71 VAL A O 1
ATOM 563 N N . ASP A 1 72 ? -2.575 -5.035 0.832 1.00 94.62 72 ASP A N 1
ATOM 564 C CA . ASP A 1 72 ? -1.217 -5.355 0.425 1.00 94.62 72 ASP A CA 1
ATOM 565 C C . ASP A 1 72 ? -1.159 -5.508 -1.100 1.0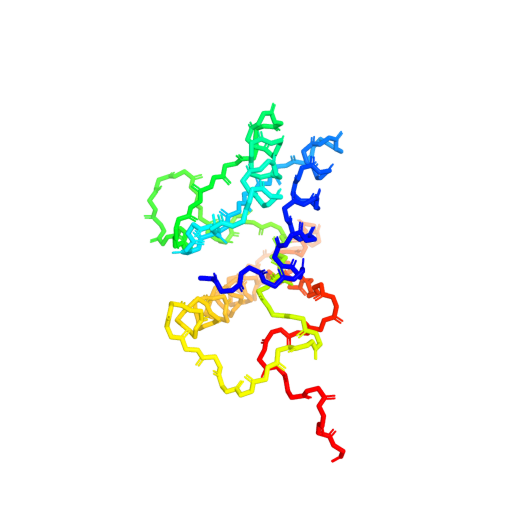0 94.62 72 ASP A C 1
ATOM 567 O O . ASP A 1 72 ? -1.563 -6.520 -1.665 1.00 94.62 72 ASP A O 1
ATOM 571 N N . ALA A 1 73 ? -0.655 -4.468 -1.761 1.00 95.50 73 ALA A N 1
ATOM 572 C CA . ALA A 1 73 ? -0.402 -4.431 -3.201 1.00 95.50 73 ALA A CA 1
ATOM 573 C C . ALA A 1 73 ? 1.090 -4.171 -3.501 1.00 95.50 73 ALA A C 1
ATOM 575 O O . ALA A 1 73 ? 1.440 -3.495 -4.475 1.00 95.50 73 ALA A O 1
ATOM 576 N N . ILE A 1 74 ? 1.988 -4.629 -2.617 1.00 93.06 74 ILE A N 1
ATOM 577 C CA . ILE A 1 74 ? 3.422 -4.311 -2.694 1.00 93.06 74 ILE A CA 1
ATOM 578 C C . ILE A 1 74 ? 4.113 -5.181 -3.756 1.00 93.06 74 ILE A C 1
ATOM 580 O O . ILE A 1 74 ? 4.721 -4.650 -4.694 1.00 93.06 74 ILE A O 1
ATOM 584 N N . PHE A 1 75 ? 4.011 -6.506 -3.634 1.00 93.19 75 PHE A N 1
ATOM 585 C CA . PHE A 1 75 ? 4.612 -7.485 -4.540 1.00 93.19 75 PHE A CA 1
ATOM 586 C C . PHE A 1 75 ? 3.564 -8.481 -5.030 1.00 93.19 75 PHE A C 1
ATOM 588 O O . PHE A 1 75 ? 2.722 -8.913 -4.263 1.00 93.19 75 PHE A O 1
ATOM 595 N N . GLY A 1 76 ? 3.587 -8.799 -6.326 1.00 91.69 76 GLY A N 1
ATOM 596 C CA . GLY A 1 76 ? 2.750 -9.853 -6.915 1.00 91.69 76 GLY A CA 1
ATOM 597 C C . GLY A 1 76 ? 3.579 -11.087 -7.273 1.00 91.69 76 GLY A C 1
ATOM 598 O O . GLY A 1 76 ? 4.796 -11.098 -7.066 1.00 91.69 76 GLY A O 1
ATOM 599 N N . PHE A 1 77 ? 2.955 -12.076 -7.911 1.00 90.62 77 PHE A N 1
ATOM 600 C CA . PHE A 1 77 ? 3.530 -13.380 -8.256 1.00 90.62 77 PHE A CA 1
ATOM 601 C C . PHE A 1 77 ? 4.822 -13.291 -9.083 1.00 90.62 77 PHE A C 1
ATOM 603 O O . PHE A 1 77 ? 5.634 -14.211 -9.106 1.00 90.62 77 PHE A O 1
ATOM 610 N N . SER A 1 78 ? 5.045 -12.190 -9.806 1.00 89.38 78 SER A N 1
ATOM 611 C CA . SER A 1 78 ? 6.248 -11.998 -10.624 1.00 89.38 78 SER A CA 1
ATOM 612 C C . SER A 1 78 ? 7.457 -11.479 -9.832 1.00 89.38 78 SER A C 1
ATOM 614 O O . SER A 1 78 ? 8.523 -11.262 -10.413 1.00 89.38 78 SER A O 1
ATOM 616 N N . PHE A 1 79 ? 7.303 -11.165 -8.542 1.00 89.06 79 PHE A N 1
ATOM 617 C CA . PHE A 1 79 ? 8.412 -10.718 -7.701 1.00 89.06 79 PHE A CA 1
ATOM 618 C C . PHE A 1 79 ? 9.406 -11.865 -7.475 1.00 89.06 79 PHE A C 1
ATOM 620 O O . PHE A 1 79 ? 9.025 -13.031 -7.454 1.00 89.06 79 PHE A O 1
ATOM 627 N N . ARG A 1 80 ? 10.701 -11.545 -7.394 1.00 85.56 80 ARG A N 1
ATOM 628 C CA . ARG A 1 80 ? 11.780 -12.531 -7.254 1.00 85.56 80 ARG A CA 1
ATOM 629 C C . ARG A 1 80 ? 12.865 -12.000 -6.326 1.00 85.56 80 ARG A C 1
ATOM 631 O O . ARG A 1 80 ? 13.272 -10.840 -6.449 1.00 85.56 80 ARG A O 1
ATOM 638 N N . GLY A 1 81 ? 13.380 -12.887 -5.478 1.00 86.38 81 GLY A N 1
ATOM 639 C CA . GLY A 1 81 ? 14.395 -12.574 -4.474 1.00 86.38 81 GLY A CA 1
ATOM 640 C C . GLY A 1 81 ? 13.823 -11.880 -3.232 1.00 86.38 81 GLY A C 1
ATOM 641 O O . GLY A 1 81 ? 12.624 -11.627 -3.156 1.00 86.38 81 GLY A O 1
ATOM 642 N N . PRO A 1 82 ? 14.670 -11.561 -2.241 1.00 87.81 82 PRO A N 1
ATOM 643 C CA . PRO A 1 82 ? 14.210 -10.960 -0.996 1.00 87.81 82 PRO A CA 1
ATOM 644 C C . PRO A 1 82 ? 13.784 -9.491 -1.188 1.00 87.81 82 PRO A C 1
ATOM 646 O O . PRO A 1 82 ? 14.445 -8.747 -1.931 1.00 87.81 82 PRO A O 1
ATOM 649 N N . PRO A 1 83 ? 12.731 -9.026 -0.484 1.00 89.62 83 PRO A N 1
ATOM 650 C CA . PRO A 1 83 ? 12.421 -7.605 -0.357 1.00 89.62 83 PRO A CA 1
ATOM 651 C C . PRO A 1 83 ? 13.632 -6.798 0.122 1.00 89.62 83 PRO A C 1
ATOM 653 O O . PRO A 1 83 ? 14.390 -7.237 0.984 1.00 89.62 83 PRO A O 1
ATOM 656 N N . ARG A 1 84 ? 13.804 -5.591 -0.422 1.00 90.38 84 ARG A N 1
ATOM 657 C CA . ARG A 1 84 ? 14.850 -4.640 -0.010 1.00 90.38 84 ARG A CA 1
ATOM 658 C C . ARG A 1 84 ? 14.234 -3.310 0.425 1.00 90.38 84 ARG A C 1
ATOM 660 O O . ARG A 1 84 ? 13.121 -3.009 -0.028 1.00 90.38 84 ARG A O 1
ATOM 667 N N . PRO A 1 85 ? 14.951 -2.484 1.209 1.00 91.69 85 PRO A N 1
ATOM 668 C CA . PRO A 1 85 ? 14.477 -1.155 1.569 1.00 91.69 85 PRO A CA 1
ATOM 669 C C . PRO A 1 85 ? 14.122 -0.314 0.326 1.00 91.69 85 PRO A C 1
ATOM 671 O O . PRO A 1 85 ? 14.799 -0.425 -0.706 1.00 91.69 85 PRO A O 1
ATOM 674 N N . PRO A 1 86 ? 13.050 0.500 0.376 1.00 92.25 86 PRO A N 1
ATOM 675 C CA . PRO A 1 86 ? 12.191 0.750 1.544 1.00 92.25 86 PRO A CA 1
ATOM 676 C C . PRO A 1 86 ? 11.065 -0.289 1.748 1.00 92.25 86 PRO A C 1
ATOM 678 O O . PRO A 1 86 ? 10.281 -0.170 2.683 1.00 92.25 86 PRO A O 1
ATOM 681 N N . TYR A 1 87 ? 10.937 -1.302 0.883 1.00 90.88 87 TYR A N 1
ATOM 682 C CA . TYR A 1 87 ? 9.799 -2.234 0.923 1.00 90.88 87 TYR A CA 1
ATOM 683 C C . TYR A 1 87 ? 9.912 -3.290 2.024 1.00 90.88 87 TYR A C 1
ATOM 685 O O . TYR A 1 87 ? 8.894 -3.661 2.595 1.00 90.88 87 TYR A O 1
ATOM 693 N N . SER A 1 88 ? 11.124 -3.753 2.349 1.00 91.50 88 SER A N 1
ATOM 694 C CA . SER A 1 88 ? 11.345 -4.614 3.524 1.00 91.50 88 SER A CA 1
ATOM 695 C C . SER A 1 88 ? 10.859 -3.942 4.807 1.00 91.50 88 SER A C 1
ATOM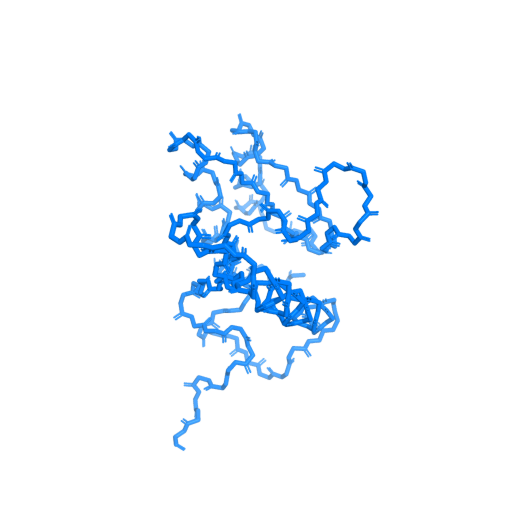 697 O O . SER A 1 88 ? 10.178 -4.561 5.619 1.00 91.50 88 SER A O 1
ATOM 699 N N . ASP A 1 89 ? 11.163 -2.655 4.946 1.00 91.00 89 ASP A N 1
ATOM 700 C CA . ASP A 1 89 ? 10.877 -1.878 6.148 1.00 91.00 89 ASP A CA 1
ATOM 701 C C . ASP A 1 89 ? 9.379 -1.570 6.228 1.00 91.00 89 ASP A C 1
ATOM 703 O O . ASP A 1 89 ? 8.795 -1.582 7.308 1.00 91.00 89 ASP A O 1
ATOM 707 N N . LEU A 1 90 ? 8.733 -1.347 5.077 1.00 90.00 90 LEU A N 1
ATOM 708 C CA . LEU A 1 90 ? 7.282 -1.208 4.992 1.00 90.00 90 LEU A CA 1
ATOM 709 C C . LEU A 1 90 ? 6.558 -2.502 5.393 1.00 90.00 90 LEU A C 1
ATOM 711 O O . LEU A 1 90 ? 5.596 -2.439 6.150 1.00 90.00 90 LEU A O 1
ATOM 715 N N . LEU A 1 91 ? 7.024 -3.669 4.935 1.00 90.31 91 LEU A N 1
ATOM 716 C CA . LEU A 1 91 ? 6.437 -4.959 5.323 1.00 90.31 91 LEU A CA 1
ATOM 717 C C . LEU A 1 91 ? 6.542 -5.195 6.836 1.00 90.31 91 LEU A C 1
ATOM 719 O O . LEU A 1 91 ? 5.580 -5.638 7.459 1.00 90.31 91 LEU A O 1
ATOM 723 N N . GLN A 1 92 ? 7.678 -4.835 7.441 1.00 89.69 92 GLN A N 1
ATOM 724 C CA . GLN A 1 92 ? 7.845 -4.885 8.896 1.00 89.69 92 GLN A CA 1
ATOM 725 C C . GLN A 1 92 ? 6.880 -3.936 9.619 1.00 89.69 92 GLN A C 1
ATOM 727 O O . GLN A 1 92 ? 6.274 -4.327 10.615 1.00 89.69 92 GLN A O 1
ATOM 732 N N . GLN A 1 93 ? 6.693 -2.716 9.106 1.00 87.44 93 GLN A N 1
ATOM 733 C CA . GLN A 1 93 ? 5.738 -1.750 9.661 1.00 87.44 93 GLN A CA 1
ATOM 734 C C . GLN A 1 93 ? 4.292 -2.256 9.575 1.00 87.44 93 GLN A C 1
ATOM 736 O O . GLN A 1 93 ? 3.556 -2.147 10.551 1.00 87.44 93 GLN A O 1
ATOM 741 N N . VAL A 1 94 ? 3.895 -2.855 8.448 1.00 87.12 94 VAL A N 1
ATOM 742 C CA . VAL A 1 94 ? 2.561 -3.455 8.266 1.00 87.12 94 VAL A CA 1
ATOM 743 C C . VAL A 1 94 ? 2.338 -4.609 9.244 1.00 87.12 94 VAL A C 1
ATOM 745 O O . VAL A 1 94 ? 1.302 -4.656 9.906 1.00 87.12 94 VAL A O 1
ATOM 748 N N . ALA A 1 95 ? 3.315 -5.508 9.389 1.00 87.12 95 ALA A N 1
ATOM 749 C CA . ALA A 1 95 ? 3.225 -6.620 10.332 1.00 87.12 95 ALA A CA 1
ATOM 750 C C . ALA A 1 95 ? 3.100 -6.132 11.786 1.00 87.12 95 ALA A C 1
ATOM 752 O O . ALA A 1 95 ? 2.262 -6.630 12.539 1.00 87.12 95 ALA A O 1
ATOM 753 N N . ALA A 1 96 ? 3.890 -5.125 12.170 1.00 85.62 96 ALA A N 1
ATOM 754 C CA . ALA A 1 96 ? 3.819 -4.517 13.496 1.00 85.62 96 ALA A CA 1
ATOM 755 C C . ALA A 1 96 ? 2.466 -3.830 13.745 1.00 85.62 96 ALA A C 1
ATOM 757 O O . ALA A 1 96 ? 1.880 -4.010 14.810 1.00 85.62 96 ALA A O 1
ATOM 758 N N . ALA A 1 97 ? 1.941 -3.098 12.759 1.00 81.81 97 ALA A N 1
ATOM 759 C CA . ALA A 1 97 ? 0.639 -2.443 12.845 1.00 81.81 97 ALA A CA 1
ATOM 760 C C . ALA A 1 97 ? -0.510 -3.449 13.000 1.00 81.81 97 ALA A C 1
ATOM 762 O O . ALA A 1 97 ? -1.366 -3.280 13.868 1.00 81.81 97 ALA A O 1
ATOM 763 N N . ALA A 1 98 ? -0.505 -4.527 12.211 1.00 81.12 98 ALA A N 1
ATOM 764 C CA . ALA A 1 98 ? -1.507 -5.583 12.311 1.00 81.12 98 ALA A CA 1
ATOM 765 C C . ALA A 1 98 ? -1.458 -6.289 13.677 1.00 81.12 98 ALA A C 1
ATOM 767 O O . ALA A 1 98 ? -2.501 -6.529 14.288 1.00 81.12 98 ALA A O 1
ATOM 768 N N . ALA A 1 99 ? -0.256 -6.554 14.200 1.00 82.62 99 ALA A N 1
ATOM 769 C CA . ALA A 1 99 ? -0.077 -7.120 15.536 1.00 82.62 99 ALA A CA 1
ATOM 770 C C . ALA A 1 99 ? -0.560 -6.168 16.645 1.00 82.62 99 ALA A C 1
ATOM 772 O O . ALA A 1 99 ? -1.244 -6.603 17.571 1.00 82.62 99 ALA A O 1
ATOM 773 N N . ALA A 1 100 ? -0.256 -4.870 16.544 1.00 80.94 100 ALA A N 1
ATOM 774 C CA . ALA A 1 100 ? -0.713 -3.860 17.496 1.00 80.94 100 ALA A CA 1
ATOM 775 C C . ALA A 1 100 ? -2.245 -3.725 17.494 1.00 80.94 100 ALA A C 1
ATOM 777 O O . ALA A 1 100 ? -2.864 -3.715 18.558 1.00 80.94 100 ALA A O 1
ATOM 778 N N . ALA A 1 101 ? -2.867 -3.708 16.312 1.00 77.50 101 ALA A N 1
ATOM 779 C CA . ALA A 1 101 ? -4.320 -3.687 16.175 1.00 77.50 101 ALA A CA 1
ATOM 780 C C . ALA A 1 101 ? -4.971 -4.954 16.754 1.00 77.50 101 ALA A C 1
ATOM 782 O O . ALA A 1 101 ? -5.980 -4.864 17.448 1.00 77.50 101 ALA A O 1
ATOM 783 N N . ALA A 1 102 ? -4.372 -6.132 16.537 1.00 77.75 102 ALA A N 1
ATOM 784 C CA . ALA A 1 102 ? -4.832 -7.384 17.140 1.00 77.75 102 ALA A CA 1
ATOM 785 C C . ALA A 1 102 ? -4.725 -7.375 18.677 1.00 77.75 102 ALA A C 1
ATOM 787 O O . ALA A 1 102 ? -5.624 -7.859 19.366 1.00 77.75 102 ALA A O 1
ATOM 788 N N . ALA A 1 103 ? -3.654 -6.801 19.231 1.00 78.00 103 ALA A N 1
ATOM 789 C CA . ALA A 1 103 ? -3.493 -6.656 20.676 1.00 78.00 103 ALA A CA 1
ATOM 790 C C . ALA A 1 103 ? -4.524 -5.681 21.275 1.00 78.00 103 ALA A C 1
ATOM 792 O O . ALA A 1 103 ? -5.135 -5.986 22.301 1.00 78.00 103 ALA A O 1
ATOM 793 N N . ALA A 1 104 ? -4.765 -4.542 20.617 1.00 74.69 104 ALA A N 1
ATOM 794 C CA . ALA A 1 104 ? -5.779 -3.570 21.029 1.00 74.69 104 ALA A CA 1
ATOM 795 C C . ALA A 1 104 ? -7.197 -4.171 20.993 1.00 74.69 104 ALA A C 1
ATOM 797 O O . ALA A 1 104 ? -7.962 -4.027 21.947 1.00 74.69 104 ALA A O 1
ATOM 798 N N . ALA A 1 105 ? -7.507 -4.919 19.932 1.00 69.00 105 ALA A N 1
ATOM 799 C CA . ALA A 1 105 ? -8.729 -5.705 19.783 1.00 69.00 105 ALA A CA 1
ATOM 800 C C . ALA A 1 105 ? -8.951 -6.686 20.949 1.00 69.00 105 ALA A C 1
ATOM 802 O O . ALA A 1 105 ? -10.030 -6.721 21.546 1.00 69.00 105 ALA A O 1
ATOM 803 N N . ALA A 1 106 ? -7.920 -7.454 21.317 1.00 70.25 106 ALA A N 1
ATOM 804 C CA . ALA A 1 106 ? -7.987 -8.407 22.425 1.00 70.25 106 ALA A CA 1
ATOM 805 C C . ALA A 1 106 ? -8.211 -7.718 23.785 1.00 70.25 106 ALA A C 1
ATOM 807 O O . ALA A 1 106 ? -8.983 -8.209 24.610 1.00 70.25 106 ALA A O 1
ATOM 808 N N . ALA A 1 107 ? -7.584 -6.559 24.012 1.00 68.50 107 ALA A N 1
ATOM 809 C CA . ALA A 1 107 ? -7.785 -5.773 25.228 1.00 68.50 107 ALA A CA 1
ATOM 810 C C . ALA A 1 107 ? -9.222 -5.222 25.331 1.00 68.50 107 ALA A C 1
ATOM 812 O O . ALA A 1 107 ? -9.839 -5.304 26.395 1.00 68.50 107 ALA A O 1
ATOM 813 N N . ALA A 1 108 ? -9.786 -4.733 24.221 1.00 64.19 108 ALA A N 1
ATOM 814 C CA . ALA A 1 108 ? -11.157 -4.220 24.166 1.00 64.19 108 ALA A CA 1
ATOM 815 C C . ALA A 1 108 ? -12.215 -5.316 24.405 1.00 64.19 108 ALA A C 1
ATOM 817 O O . ALA A 1 108 ? -13.219 -5.070 25.071 1.00 64.19 108 ALA A O 1
ATOM 818 N N . ALA A 1 109 ? -11.961 -6.550 23.954 1.00 60.00 109 ALA A N 1
ATOM 819 C CA . ALA A 1 109 ? -12.866 -7.689 24.132 1.00 60.00 109 ALA A CA 1
ATOM 820 C C . ALA A 1 109 ? -13.070 -8.131 25.601 1.00 60.00 109 ALA A C 1
ATOM 822 O O . ALA A 1 109 ? -13.975 -8.912 25.886 1.00 60.00 109 ALA A O 1
ATOM 823 N N . THR A 1 110 ? -12.264 -7.627 26.545 1.00 57.56 110 THR A N 1
ATOM 824 C CA . THR A 1 110 ? -12.379 -7.957 27.981 1.00 57.56 110 THR A CA 1
ATOM 825 C C . THR A 1 110 ? -13.459 -7.121 28.692 1.00 57.56 110 THR A C 1
ATOM 827 O O . THR A 1 110 ? -13.852 -7.436 29.814 1.00 57.56 110 THR A O 1
ATOM 830 N N . THR A 1 111 ? -13.995 -6.081 28.038 1.00 54.50 111 THR A N 1
ATOM 831 C CA . THR A 1 111 ? -14.955 -5.146 28.641 1.00 54.50 111 THR A CA 1
ATOM 832 C C . THR A 1 111 ? -16.184 -4.981 27.737 1.00 54.50 111 THR A C 1
ATOM 834 O O . THR A 1 111 ? -16.152 -4.238 26.765 1.00 54.50 111 THR A O 1
ATOM 837 N N . THR A 1 112 ? -17.305 -5.595 28.129 1.00 46.09 112 THR A N 1
ATOM 838 C CA . THR A 1 112 ? -18.685 -5.381 27.621 1.00 46.09 112 THR A CA 1
ATOM 839 C C . THR A 1 112 ? -19.205 -6.316 26.515 1.00 46.09 112 THR A C 1
ATOM 841 O O . THR A 1 112 ? -18.573 -6.608 25.506 1.00 46.09 112 THR A O 1
ATOM 844 N N . THR A 1 113 ? -20.441 -6.760 26.757 1.00 50.72 113 THR A N 1
ATOM 845 C CA . THR A 1 113 ? -21.377 -7.496 25.902 1.00 50.72 113 THR A CA 1
ATOM 846 C C . THR A 1 113 ? -21.584 -6.878 24.517 1.00 50.72 113 THR A C 1
ATOM 848 O O . THR A 1 113 ? -21.963 -5.720 24.413 1.00 50.72 113 THR A O 1
ATOM 851 N N . ALA A 1 114 ? -21.420 -7.722 23.493 1.00 46.53 114 ALA A N 1
ATOM 852 C CA . ALA A 1 114 ? -22.056 -7.704 22.171 1.00 46.53 114 ALA A CA 1
ATOM 853 C C . ALA A 1 114 ? -22.319 -6.332 21.503 1.00 46.53 114 ALA A C 1
ATOM 855 O O . ALA A 1 114 ? -23.401 -5.771 21.650 1.00 46.53 114 ALA A O 1
ATOM 856 N N . ALA A 1 115 ? -21.343 -5.925 20.675 1.00 42.91 115 ALA A N 1
ATOM 857 C CA . ALA A 1 115 ? -21.363 -5.041 19.488 1.00 42.91 115 ALA A CA 1
ATOM 858 C C . ALA A 1 115 ? -20.261 -3.971 19.626 1.00 42.91 115 ALA A C 1
ATOM 860 O O . ALA A 1 115 ? -20.349 -3.118 20.493 1.00 42.91 115 ALA A O 1
ATOM 861 N N . ALA A 1 116 ? -19.174 -3.926 18.861 1.00 43.09 116 ALA A N 1
ATOM 862 C CA . ALA A 1 116 ? -18.704 -4.686 17.716 1.00 43.09 116 ALA A CA 1
ATOM 863 C C . ALA A 1 116 ? -17.336 -5.291 18.061 1.00 43.09 116 ALA A C 1
ATOM 865 O O . ALA A 1 116 ? -16.545 -4.680 18.777 1.00 43.09 116 ALA A O 1
ATOM 866 N N . ALA A 1 117 ? -17.054 -6.491 17.555 1.00 44.91 117 ALA A N 1
ATOM 867 C CA . ALA A 1 117 ? -15.704 -7.026 17.584 1.00 44.91 117 ALA A CA 1
ATOM 868 C C . ALA A 1 117 ? -14.807 -6.050 16.812 1.00 44.91 117 ALA A C 1
ATOM 870 O O . ALA A 1 117 ? -14.856 -6.013 15.584 1.00 44.91 117 ALA A O 1
ATOM 871 N N . ALA A 1 118 ? -14.017 -5.243 17.522 1.00 53.19 118 ALA A N 1
ATOM 872 C CA . ALA A 1 118 ? -12.813 -4.671 16.950 1.00 53.19 118 ALA A CA 1
ATOM 873 C C . ALA A 1 118 ? -11.949 -5.881 16.595 1.00 53.19 118 ALA A C 1
ATOM 875 O O . ALA A 1 118 ? -11.307 -6.467 17.456 1.00 53.19 118 ALA A O 1
ATOM 876 N N . ALA A 1 119 ? -12.096 -6.386 15.376 1.00 56.38 119 ALA A N 1
ATOM 877 C CA . ALA A 1 119 ? -11.298 -7.484 14.877 1.00 56.38 119 ALA A CA 1
ATOM 878 C C . ALA A 1 119 ? -9.918 -6.921 14.528 1.00 56.38 119 ALA A C 1
ATOM 880 O O . ALA A 1 119 ? -9.808 -5.762 14.128 1.00 56.38 119 ALA A O 1
ATOM 881 N N . ALA A 1 120 ? -8.874 -7.732 14.706 1.00 70.50 120 ALA A N 1
ATOM 882 C CA . ALA A 1 120 ? -7.527 -7.433 14.228 1.00 70.50 120 ALA A CA 1
ATOM 883 C C . ALA A 1 120 ? -7.566 -6.766 12.844 1.00 70.50 120 ALA A C 1
ATOM 885 O O . ALA A 1 120 ? -8.370 -7.187 12.018 1.00 70.50 120 ALA A O 1
ATOM 886 N N . LEU A 1 121 ? -6.706 -5.773 12.595 1.00 81.31 121 LEU A N 1
ATOM 887 C CA . LEU A 1 121 ? -6.631 -5.063 11.314 1.00 81.31 121 LEU A CA 1
ATOM 888 C C . LEU A 1 121 ? -6.403 -6.073 10.174 1.00 81.31 121 LEU A C 1
ATOM 890 O O . LEU A 1 121 ? -5.288 -6.590 10.045 1.00 81.31 121 LEU A O 1
ATOM 894 N N . PRO A 1 122 ? -7.437 -6.408 9.379 1.00 89.06 122 PRO A N 1
ATOM 895 C CA . PRO A 1 122 ? -7.313 -7.447 8.377 1.00 89.06 122 PRO A CA 1
ATOM 896 C C . PRO A 1 122 ? -6.400 -6.965 7.251 1.00 89.06 122 PRO A C 1
ATOM 898 O O . PRO A 1 122 ? -6.398 -5.784 6.894 1.00 89.06 122 PRO A O 1
ATOM 901 N N . ILE A 1 123 ? -5.636 -7.894 6.678 1.00 90.25 123 ILE A N 1
ATOM 902 C CA . ILE A 1 123 ? -4.802 -7.647 5.503 1.00 90.25 123 ILE A CA 1
ATOM 903 C C . ILE A 1 123 ? -5.417 -8.402 4.326 1.00 90.25 123 ILE A C 1
ATOM 905 O O . ILE A 1 123 ? -5.575 -9.621 4.378 1.00 90.25 123 ILE A O 1
ATOM 909 N N . PHE A 1 124 ? -5.760 -7.675 3.267 1.00 94.44 124 PHE A N 1
ATOM 910 C CA . PHE A 1 124 ? -6.153 -8.235 1.980 1.00 94.44 124 PHE A CA 1
ATOM 911 C C . PHE A 1 124 ? -4.984 -8.102 1.007 1.00 94.44 124 PHE A C 1
ATOM 913 O O . PHE A 1 124 ? -4.627 -6.991 0.615 1.00 94.44 124 PHE A O 1
ATOM 920 N N . SER A 1 125 ? -4.390 -9.225 0.618 1.00 95.25 125 SER A N 1
ATOM 921 C CA . SER A 1 125 ? -3.296 -9.239 -0.350 1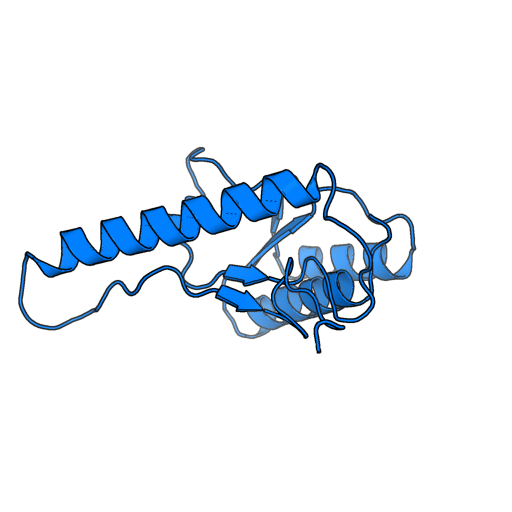.00 95.25 125 SER A CA 1
ATOM 922 C C . SER A 1 125 ? -3.829 -9.3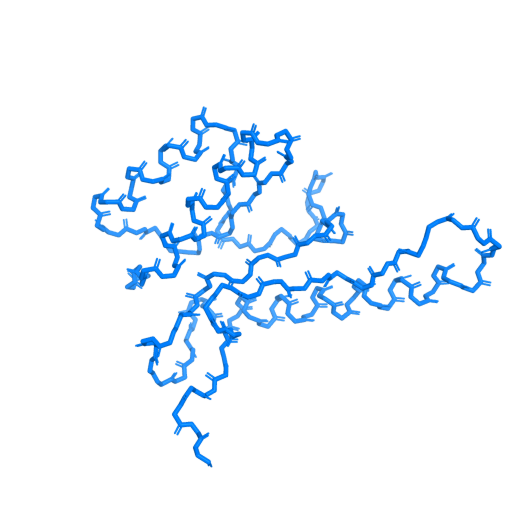60 -1.771 1.00 95.25 125 SER A C 1
ATOM 924 O O . SER A 1 125 ? -4.603 -10.262 -2.089 1.00 95.25 125 SER A O 1
ATOM 926 N N . VAL A 1 126 ? -3.407 -8.437 -2.628 1.00 95.12 126 VAL A N 1
ATOM 927 C CA . VAL A 1 126 ? -3.676 -8.485 -4.062 1.00 95.12 126 VAL A CA 1
ATOM 928 C C . VAL A 1 126 ? -2.712 -9.484 -4.682 1.00 95.12 126 VAL A C 1
ATOM 930 O O . VAL A 1 126 ? -1.500 -9.355 -4.500 1.00 95.12 126 VAL A O 1
ATOM 933 N N . ASP A 1 127 ? -3.260 -10.439 -5.437 1.00 94.06 127 ASP A N 1
ATOM 934 C CA . ASP A 1 127 ? -2.536 -11.521 -6.114 1.00 94.06 127 ASP A CA 1
ATOM 935 C C . ASP A 1 127 ? -1.926 -12.547 -5.139 1.00 94.06 127 ASP A C 1
ATOM 937 O O . ASP A 1 127 ? -2.452 -13.651 -5.011 1.00 94.06 127 ASP A O 1
ATOM 941 N N . VAL A 1 128 ? -0.896 -12.174 -4.377 1.00 92.31 128 VAL A N 1
ATOM 942 C CA . VAL A 1 128 ? -0.259 -13.021 -3.353 1.00 92.31 128 VAL A CA 1
ATOM 943 C C . VAL A 1 128 ? 0.168 -12.182 -2.145 1.00 92.31 128 VAL A C 1
ATOM 945 O O . VAL A 1 128 ? 0.446 -10.994 -2.310 1.00 92.31 128 VAL A O 1
ATOM 948 N N . PRO A 1 129 ? 0.272 -12.758 -0.931 1.00 93.12 129 PRO A N 1
ATOM 949 C CA . PRO A 1 129 ? 0.850 -12.048 0.203 1.00 93.12 129 PRO A CA 1
ATOM 950 C C . PRO A 1 129 ? 2.303 -11.647 -0.052 1.00 93.12 129 PRO A C 1
ATOM 952 O O . PRO A 1 129 ? 3.168 -12.481 -0.334 1.00 93.12 129 PRO A O 1
ATOM 955 N N . SER A 1 130 ? 2.594 -10.357 0.075 1.00 91.19 130 SER A N 1
ATOM 956 C CA . SER A 1 130 ? 3.936 -9.836 -0.132 1.00 91.19 130 SER A CA 1
ATOM 957 C C . SER A 1 130 ? 4.914 -10.439 0.873 1.00 91.19 130 SER A C 1
ATOM 959 O O . SER A 1 130 ? 4.745 -10.331 2.086 1.00 91.19 130 SER A O 1
ATOM 961 N N . GLY A 1 131 ? 5.985 -11.039 0.354 1.00 84.56 131 GLY A N 1
ATOM 962 C CA . GLY A 1 131 ? 7.005 -11.717 1.156 1.00 84.56 131 GLY A CA 1
ATOM 963 C C . GLY A 1 131 ? 6.854 -13.236 1.204 1.00 84.56 131 GLY A C 1
ATOM 964 O O . GLY A 1 131 ? 7.750 -13.893 1.729 1.00 84.56 131 GLY A O 1
ATOM 965 N N . TRP A 1 132 ? 5.783 -13.796 0.636 1.00 86.00 132 TRP A N 1
ATOM 966 C CA . TRP A 1 132 ? 5.699 -15.235 0.403 1.00 86.00 132 TRP A CA 1
ATOM 967 C C . TRP A 1 132 ? 6.583 -15.648 -0.771 1.00 86.00 132 TRP A C 1
ATOM 969 O O . TRP A 1 132 ? 6.727 -14.911 -1.751 1.00 86.00 132 TRP A O 1
ATOM 979 N N . ASP A 1 133 ? 7.168 -16.838 -0.656 1.00 80.81 133 ASP A N 1
ATOM 980 C CA . ASP A 1 133 ? 7.784 -17.501 -1.794 1.00 80.81 133 ASP A CA 1
ATOM 981 C C . ASP A 1 133 ? 6.679 -18.156 -2.624 1.00 80.81 133 ASP A C 1
ATOM 983 O O . ASP A 1 133 ? 5.922 -18.990 -2.129 1.00 80.81 133 ASP A O 1
ATOM 987 N N . VAL A 1 134 ? 6.546 -17.711 -3.868 1.00 79.00 134 VAL A N 1
ATOM 988 C CA . VAL A 1 134 ? 5.505 -18.168 -4.796 1.00 79.00 134 VAL A CA 1
ATOM 989 C C . VAL A 1 134 ? 5.925 -19.401 -5.588 1.00 79.00 134 VAL A C 1
ATOM 991 O O . VAL A 1 134 ? 5.073 -20.025 -6.210 1.00 79.00 134 VAL A O 1
ATOM 994 N N . ASP A 1 135 ? 7.218 -19.732 -5.560 1.00 77.88 135 ASP A N 1
ATOM 995 C CA . ASP A 1 135 ? 7.807 -20.877 -6.255 1.00 77.88 135 ASP A CA 1
ATOM 996 C C . ASP A 1 135 ? 8.286 -21.949 -5.238 1.00 77.88 135 ASP A C 1
ATOM 998 O O . ASP A 1 135 ? 9.058 -22.840 -5.591 1.00 77.88 135 ASP A O 1
ATOM 1002 N N . ALA A 1 136 ? 7.867 -21.857 -3.967 1.00 69.19 136 ALA A N 1
ATOM 1003 C CA . ALA A 1 136 ? 8.159 -22.865 -2.949 1.00 69.19 136 ALA A CA 1
ATOM 1004 C C . ALA A 1 136 ? 7.250 -24.092 -3.132 1.00 69.19 136 ALA A C 1
ATOM 1006 O O . ALA A 1 136 ? 6.080 -24.062 -2.745 1.00 69.19 136 ALA A O 1
ATOM 1007 N N . ASP A 1 137 ? 7.812 -25.140 -3.738 1.00 55.22 137 ASP A N 1
ATOM 1008 C CA . ASP A 1 137 ? 7.248 -26.498 -3.799 1.00 55.22 137 ASP A CA 1
ATOM 1009 C C . ASP A 1 137 ? 7.250 -27.200 -2.425 1.00 55.22 137 ASP A C 1
ATOM 1011 O O . ASP A 1 137 ? 8.274 -27.114 -1.699 1.00 55.22 137 ASP A O 1
#